Protein AF-A0A1R3VBZ4-F1 (afdb_monomer_lite)

Radius of gyration: 17.55 Å; chains: 1; bounding box: 41×23×42 Å

Foldseek 3Di:
DPPDDDDDPVLCVLPVPDDDDDDDDDCVPPPVPCPDVVVVVVQVVCVVVVHDPCVVVVVVSVQSSCVSVVDDDDDDDDD

Sequence (79 aa):
MLDFPLIDEEIAEIAPDFRAISIVVDAQDSARGVMARDVLGEACDFVRAGGPAWGEAHLANWAEAYVRFGAKPRARRRH

Secondary structure (DSSP, 8-state):
---PPPPPTHHHHH-TT----------TT-------HHHHHHHHHHHHTT--TTHHHHHHHHHHHHHHTTPPPPP----

Structure (mmCIF, N/CA/C/O backbone):
data_AF-A0A1R3VBZ4-F1
#
_entry.id   AF-A0A1R3VBZ4-F1
#
loop_
_atom_site.group_PDB
_atom_site.id
_atom_site.type_symbol
_atom_site.label_atom_id
_atom_site.label_alt_id
_atom_site.label_comp_id
_atom_site.label_asym_id
_atom_site.label_entity_id
_atom_site.label_seq_id
_atom_site.pdbx_PDB_ins_code
_atom_site.Cartn_x
_atom_site.Cartn_y
_atom_site.Cartn_z
_atom_site.occupancy
_atom_site.B_iso_or_equiv
_atom_site.auth_seq_id
_atom_site.auth_comp_id
_atom_site.auth_asym_id
_atom_site.auth_atom_id
_atom_site.pdbx_PDB_model_num
ATOM 1 N N . MET A 1 1 ? 26.708 8.683 9.815 1.00 49.59 1 MET A N 1
ATOM 2 C CA . MET A 1 1 ? 25.895 8.115 10.906 1.00 49.59 1 MET A CA 1
ATOM 3 C C . MET A 1 1 ? 24.536 7.853 10.290 1.00 49.59 1 MET A C 1
ATOM 5 O O . MET A 1 1 ? 23.944 8.802 9.802 1.00 49.59 1 MET A O 1
ATOM 9 N N . LEU A 1 2 ? 24.148 6.589 10.107 1.00 54.47 2 LEU A N 1
ATOM 10 C CA . LEU A 1 2 ? 22.826 6.268 9.569 1.00 54.47 2 LEU A CA 1
ATOM 11 C C . LEU A 1 2 ? 21.850 6.386 10.737 1.00 54.47 2 LEU A C 1
ATOM 13 O O . LEU A 1 2 ? 21.857 5.529 11.618 1.00 54.47 2 LEU A O 1
ATOM 17 N N . ASP A 1 3 ? 21.088 7.476 10.772 1.00 71.56 3 ASP A N 1
ATOM 18 C CA . ASP A 1 3 ? 19.966 7.616 11.693 1.00 71.56 3 ASP A CA 1
ATOM 19 C C . ASP A 1 3 ? 18.927 6.571 11.285 1.00 71.56 3 ASP A C 1
ATOM 21 O O . ASP A 1 3 ? 18.255 6.693 10.258 1.00 71.56 3 ASP A O 1
ATOM 25 N N . PHE A 1 4 ? 18.860 5.475 12.039 1.00 64.56 4 PHE A N 1
ATOM 26 C CA . PHE A 1 4 ? 17.806 4.496 11.838 1.00 64.56 4 PHE A CA 1
ATOM 27 C C . PHE A 1 4 ? 16.478 5.133 12.251 1.00 64.56 4 PHE A C 1
ATOM 29 O O . PHE A 1 4 ? 16.407 5.748 13.318 1.00 64.56 4 PHE A O 1
ATOM 36 N N . PRO A 1 5 ? 15.424 5.000 11.433 1.00 71.44 5 PRO A N 1
ATOM 37 C CA . PRO A 1 5 ? 14.116 5.510 11.800 1.00 71.44 5 PRO A CA 1
ATOM 38 C C . PRO A 1 5 ? 13.636 4.773 13.051 1.00 71.44 5 PRO A C 1
ATOM 40 O O . PRO A 1 5 ? 13.456 3.555 13.031 1.00 71.44 5 PRO A O 1
ATOM 43 N N . LEU A 1 6 ? 13.455 5.518 14.140 1.00 75.56 6 LEU A N 1
ATOM 44 C CA . LEU A 1 6 ? 12.820 5.021 15.352 1.00 75.56 6 LEU A CA 1
ATOM 45 C C . LEU A 1 6 ? 11.307 5.165 15.183 1.00 75.56 6 LEU A C 1
ATOM 47 O O . LEU A 1 6 ? 10.814 6.252 14.884 1.00 75.56 6 LEU A O 1
ATOM 51 N N . ILE A 1 7 ? 10.585 4.063 15.350 1.00 76.00 7 ILE A N 1
ATOM 52 C CA . ILE A 1 7 ? 9.123 4.056 15.384 1.00 76.00 7 ILE A CA 1
ATOM 53 C C . ILE A 1 7 ? 8.724 4.068 16.854 1.00 76.00 7 ILE A C 1
ATOM 55 O O . ILE A 1 7 ? 9.238 3.260 17.626 1.00 76.00 7 ILE A O 1
ATOM 59 N N . ASP A 1 8 ? 7.847 4.996 17.226 1.00 81.88 8 ASP A N 1
ATOM 60 C CA . ASP A 1 8 ? 7.318 5.082 18.586 1.00 81.88 8 ASP A CA 1
ATOM 61 C C . ASP A 1 8 ? 6.515 3.814 18.934 1.00 81.88 8 ASP A C 1
ATOM 63 O O . ASP A 1 8 ? 5.783 3.291 18.092 1.00 81.88 8 ASP A O 1
ATOM 67 N N . GLU A 1 9 ? 6.654 3.308 20.159 1.00 80.69 9 GLU A N 1
ATOM 68 C CA . GLU A 1 9 ? 5.971 2.093 20.617 1.00 80.69 9 GLU A CA 1
ATOM 69 C C . GLU A 1 9 ? 4.444 2.267 20.623 1.00 80.69 9 GLU A C 1
ATOM 71 O O . GLU A 1 9 ? 3.720 1.317 20.322 1.00 80.69 9 GLU A O 1
ATOM 76 N N . GLU A 1 10 ? 3.943 3.494 20.819 1.00 81.88 10 GLU A N 1
ATOM 77 C CA . GLU A 1 10 ? 2.507 3.805 20.739 1.00 81.88 10 GLU A CA 1
ATOM 78 C C . GLU A 1 10 ? 1.903 3.487 19.356 1.00 81.88 10 GLU A C 1
ATOM 80 O O . GLU A 1 10 ? 0.703 3.237 19.229 1.00 81.88 10 GLU A O 1
ATOM 85 N N . ILE A 1 11 ? 2.723 3.429 18.299 1.00 78.12 11 ILE A N 1
ATOM 86 C CA . ILE A 1 11 ? 2.281 3.052 16.949 1.00 78.12 11 ILE A CA 1
ATOM 87 C C . ILE A 1 11 ? 1.816 1.589 16.899 1.00 78.12 11 ILE A C 1
ATOM 89 O O . ILE A 1 11 ? 0.895 1.271 16.139 1.00 78.12 11 ILE A O 1
ATOM 93 N N . ALA A 1 12 ? 2.405 0.706 17.715 1.00 79.44 12 ALA A N 1
ATOM 94 C CA . ALA A 1 12 ? 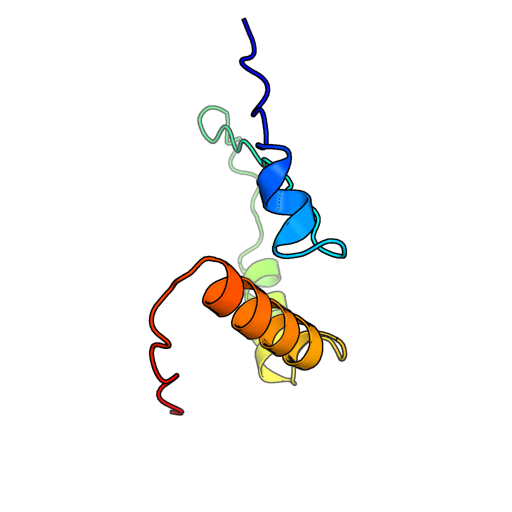2.014 -0.701 17.781 1.00 79.44 12 ALA A CA 1
ATOM 95 C C . ALA A 1 12 ? 0.597 -0.878 18.355 1.00 79.44 12 ALA A C 1
ATOM 97 O O . ALA A 1 12 ? -0.136 -1.758 17.907 1.00 79.44 12 ALA A O 1
ATOM 98 N N . GLU A 1 13 ? 0.179 -0.001 19.272 1.00 82.38 13 GLU A N 1
ATOM 99 C CA . GLU A 1 13 ? -1.172 -0.008 19.852 1.00 82.38 13 GLU A CA 1
ATOM 100 C C . GLU A 1 13 ? -2.239 0.438 18.839 1.00 82.38 13 GLU A C 1
ATOM 102 O O . GLU A 1 13 ? -3.372 -0.045 18.841 1.00 82.38 13 GLU A O 1
ATOM 107 N N . ILE A 1 14 ? -1.881 1.337 17.919 1.00 79.81 14 ILE A N 1
ATOM 108 C CA . ILE A 1 14 ? -2.801 1.854 16.897 1.00 79.81 14 ILE A CA 1
ATOM 109 C C . ILE A 1 14 ? -3.084 0.786 15.824 1.00 79.81 14 ILE A C 1
ATOM 111 O O . ILE A 1 14 ? -4.230 0.616 15.378 1.00 79.81 14 ILE A O 1
ATOM 115 N N . ALA A 1 15 ? -2.054 0.058 15.383 1.00 79.44 15 ALA A N 1
ATOM 116 C CA . ALA A 1 15 ? -2.177 -0.956 14.338 1.00 79.44 15 ALA A CA 1
ATOM 117 C C . ALA A 1 15 ? -1.154 -2.102 14.523 1.00 79.44 15 ALA A C 1
ATOM 119 O O . ALA A 1 15 ? -0.115 -2.102 13.859 1.00 79.44 15 ALA A O 1
ATOM 120 N N . PRO A 1 16 ? -1.453 -3.110 15.367 1.00 76.50 16 PRO A N 1
ATOM 121 C CA . PRO A 1 16 ? -0.490 -4.150 15.756 1.00 76.50 16 PRO A CA 1
ATOM 122 C C . PRO A 1 16 ? -0.063 -5.073 14.606 1.00 76.50 16 PRO A C 1
ATOM 124 O O . PRO A 1 16 ? 1.056 -5.582 14.595 1.00 76.50 16 PRO A O 1
ATOM 127 N N . ASP A 1 17 ? -0.923 -5.258 13.602 1.00 79.81 17 ASP A N 1
ATOM 128 C CA . ASP A 1 17 ? -0.612 -6.062 12.412 1.00 79.81 17 ASP A CA 1
ATOM 129 C C . ASP A 1 17 ? 0.175 -5.281 11.344 1.00 79.81 17 ASP A C 1
ATOM 131 O O . ASP A 1 17 ? 0.537 -5.827 10.295 1.00 79.81 17 ASP A O 1
ATOM 135 N N . PHE A 1 18 ? 0.431 -3.990 11.573 1.00 73.94 18 PHE A N 1
ATOM 136 C CA . PHE A 1 18 ? 1.069 -3.120 10.596 1.00 73.94 18 PHE A CA 1
ATOM 137 C C . PHE A 1 18 ? 2.589 -3.109 10.765 1.00 73.94 18 PHE A C 1
ATOM 139 O O . PHE A 1 18 ? 3.123 -3.071 11.869 1.00 73.94 18 PHE A O 1
ATOM 146 N N . ARG A 1 19 ? 3.312 -3.122 9.642 1.00 74.81 19 ARG A N 1
ATOM 147 C CA . ARG A 1 19 ? 4.778 -3.052 9.626 1.00 74.81 19 ARG A CA 1
ATOM 148 C C . ARG A 1 19 ? 5.211 -1.810 8.873 1.00 74.81 19 ARG A C 1
ATOM 150 O O . ARG A 1 19 ? 4.855 -1.638 7.710 1.00 74.81 19 ARG A O 1
ATOM 157 N N . ALA A 1 20 ? 5.998 -0.963 9.523 1.00 73.81 20 ALA A N 1
ATOM 158 C CA . ALA A 1 20 ? 6.636 0.163 8.859 1.00 73.81 20 ALA A CA 1
ATOM 159 C C . ALA A 1 20 ? 7.972 -0.276 8.244 1.00 73.81 20 ALA A C 1
ATOM 161 O O . ALA A 1 20 ? 8.766 -0.983 8.863 1.00 73.81 20 ALA A O 1
ATOM 162 N N . ILE A 1 21 ? 8.199 0.141 7.000 1.00 78.38 21 ILE A N 1
ATOM 163 C CA . ILE A 1 21 ? 9.426 -0.110 6.244 1.00 78.38 21 ILE A CA 1
ATOM 164 C C . ILE A 1 21 ? 9.918 1.249 5.754 1.00 78.38 21 ILE A C 1
ATOM 166 O O . ILE A 1 21 ? 9.172 1.973 5.097 1.00 78.38 21 ILE A O 1
ATOM 170 N N . SER A 1 22 ? 11.165 1.598 6.069 1.00 74.88 22 SER A N 1
ATOM 171 C CA . SER A 1 22 ? 11.820 2.776 5.500 1.00 74.88 22 SER A CA 1
ATOM 172 C C . SER A 1 22 ? 12.591 2.370 4.252 1.00 74.88 22 SER A C 1
ATOM 174 O O . SER A 1 22 ? 13.445 1.485 4.307 1.00 74.88 22 SER A O 1
ATOM 176 N N . ILE A 1 23 ? 12.265 2.997 3.123 1.00 79.69 23 ILE A N 1
ATOM 177 C CA . ILE A 1 23 ? 12.919 2.760 1.837 1.00 79.69 23 ILE A CA 1
ATOM 178 C C . ILE A 1 23 ? 13.636 4.052 1.454 1.00 79.69 23 ILE A C 1
ATOM 180 O O . ILE A 1 23 ? 12.993 5.056 1.153 1.00 79.69 23 ILE A O 1
ATOM 184 N N . VAL A 1 24 ? 14.969 4.026 1.466 1.00 77.50 24 VAL A N 1
ATOM 185 C CA . VAL A 1 24 ? 15.798 5.129 0.969 1.00 77.50 24 VAL A CA 1
ATOM 186 C C . VAL A 1 24 ? 16.193 4.806 -0.463 1.00 77.50 24 VAL A C 1
ATOM 188 O O . VAL A 1 24 ? 16.831 3.787 -0.720 1.00 77.50 24 VAL A O 1
ATOM 191 N N . VAL A 1 25 ? 15.797 5.670 -1.394 1.00 76.81 25 VAL A N 1
ATOM 192 C CA . VAL A 1 25 ? 16.196 5.569 -2.799 1.00 76.81 25 VAL A CA 1
ATOM 193 C C . VAL A 1 25 ? 17.205 6.672 -3.074 1.00 76.81 25 VAL A C 1
ATOM 195 O O . VAL A 1 25 ? 16.846 7.848 -3.102 1.00 76.81 25 VAL A O 1
ATOM 198 N N . ASP A 1 26 ? 18.463 6.290 -3.274 1.00 74.19 26 ASP A N 1
ATOM 199 C CA . ASP A 1 26 ? 19.481 7.196 -3.795 1.00 74.19 26 ASP A CA 1
ATOM 200 C C . ASP A 1 26 ? 19.441 7.163 -5.328 1.00 74.19 26 ASP A C 1
ATOM 202 O O . ASP A 1 26 ? 19.774 6.161 -5.958 1.00 74.19 26 ASP A O 1
ATOM 206 N N . ALA A 1 27 ? 18.972 8.256 -5.929 1.00 71.50 27 ALA A N 1
ATOM 207 C CA . ALA A 1 27 ? 18.876 8.402 -7.380 1.00 71.50 27 ALA A CA 1
ATOM 208 C C . ALA A 1 27 ? 20.108 9.090 -8.005 1.00 71.50 27 ALA A C 1
ATOM 210 O O . ALA A 1 27 ? 20.116 9.323 -9.218 1.00 71.50 27 ALA A O 1
ATOM 211 N N . GLN A 1 28 ? 21.124 9.445 -7.205 1.00 67.75 28 GLN A N 1
ATOM 212 C CA . GLN A 1 28 ? 22.321 10.161 -7.665 1.00 67.75 28 GLN A CA 1
ATOM 213 C C . GLN A 1 28 ? 23.203 9.286 -8.566 1.00 67.75 28 GLN A C 1
ATOM 215 O O . GLN A 1 28 ? 23.729 9.786 -9.556 1.00 67.75 28 GLN A O 1
ATOM 220 N N . ASP A 1 29 ? 23.288 7.984 -8.280 1.00 57.91 29 ASP A N 1
ATOM 221 C CA . ASP A 1 29 ? 23.937 6.982 -9.133 1.00 57.91 29 ASP A CA 1
ATOM 222 C C . ASP A 1 29 ? 22.886 6.146 -9.871 1.00 57.91 29 ASP A C 1
ATOM 224 O O . ASP A 1 29 ? 22.927 4.916 -9.950 1.00 57.91 29 ASP A O 1
ATOM 228 N N . SER A 1 30 ? 21.883 6.836 -10.421 1.00 58.84 30 SER A N 1
ATOM 229 C CA . SER A 1 30 ? 21.099 6.251 -11.493 1.00 58.84 30 SER A CA 1
ATOM 230 C C . SER A 1 30 ? 22.011 6.144 -12.714 1.00 58.84 30 SER A C 1
ATOM 232 O O . SER A 1 30 ? 21.934 6.928 -13.664 1.00 58.84 30 SER A O 1
ATOM 234 N N . ALA A 1 31 ? 22.836 5.088 -12.756 1.00 57.59 31 ALA A N 1
ATOM 235 C CA . ALA A 1 31 ? 23.027 4.404 -14.022 1.00 57.59 31 ALA A CA 1
ATOM 236 C C . ALA A 1 31 ? 21.627 4.362 -14.634 1.00 57.59 31 ALA A C 1
ATOM 238 O O . ALA A 1 31 ? 20.691 3.905 -13.971 1.00 57.59 31 ALA A O 1
ATOM 239 N N . ARG A 1 32 ? 21.443 4.961 -15.818 1.00 56.62 32 ARG A N 1
ATOM 240 C CA . ARG A 1 32 ? 20.196 4.853 -16.577 1.00 56.62 32 ARG A CA 1
ATOM 241 C C . ARG A 1 32 ? 20.029 3.379 -16.931 1.00 56.62 32 ARG A C 1
ATOM 243 O O . ARG A 1 32 ? 20.229 2.978 -18.072 1.00 56.62 32 ARG A O 1
ATOM 250 N N . GLY A 1 33 ? 19.709 2.559 -15.936 1.00 59.72 33 GLY A N 1
ATOM 251 C CA . GLY A 1 33 ? 19.087 1.281 -16.104 1.00 59.72 33 GLY A CA 1
ATOM 252 C C . GLY A 1 33 ? 17.850 1.637 -16.877 1.00 59.72 33 GLY A C 1
ATOM 253 O O . GLY A 1 33 ? 17.009 2.411 -16.414 1.00 59.72 33 GLY A O 1
ATOM 254 N N . VAL A 1 34 ? 17.835 1.190 -18.123 1.00 59.41 34 VAL A N 1
ATOM 255 C CA . VAL A 1 34 ? 16.655 1.200 -18.955 1.00 59.41 34 VAL A CA 1
ATOM 256 C C . VAL A 1 34 ? 15.654 0.345 -18.190 1.00 59.41 34 VAL A C 1
ATOM 258 O O . VAL A 1 34 ? 15.559 -0.856 -18.406 1.00 59.41 34 VAL A O 1
ATOM 261 N N . MET A 1 35 ? 14.948 0.945 -17.230 1.00 60.84 35 MET A N 1
ATOM 262 C CA . MET A 1 35 ? 13.652 0.448 -16.827 1.00 60.84 35 MET A CA 1
ATOM 263 C C . MET A 1 35 ? 12.874 0.562 -18.123 1.00 60.84 35 MET A C 1
ATOM 265 O O . MET A 1 35 ? 12.540 1.670 -18.559 1.00 60.84 35 MET A O 1
ATOM 269 N N . ALA A 1 36 ? 12.790 -0.557 -18.843 1.00 63.72 36 ALA A N 1
ATOM 270 C CA . ALA A 1 36 ? 12.201 -0.561 -20.162 1.00 63.72 36 ALA A CA 1
ATOM 271 C C . ALA A 1 36 ? 10.808 0.039 -20.001 1.00 63.72 36 ALA A C 1
ATOM 273 O O . ALA A 1 36 ? 10.097 -0.286 -19.047 1.00 63.72 36 ALA A O 1
ATOM 274 N N . ARG A 1 37 ? 10.432 0.960 -20.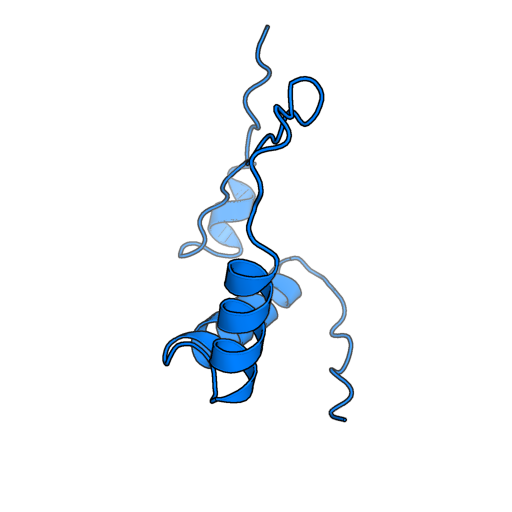893 1.00 66.00 37 ARG A N 1
ATOM 275 C CA . ARG A 1 37 ? 9.064 1.504 -20.931 1.00 66.00 37 ARG A CA 1
ATOM 276 C C . ARG A 1 37 ? 8.025 0.379 -20.867 1.00 66.00 37 ARG A C 1
ATOM 278 O O . ARG A 1 37 ? 6.956 0.570 -20.299 1.00 66.00 37 ARG A O 1
ATOM 285 N N . ASP A 1 38 ? 8.414 -0.785 -21.369 1.00 76.62 38 ASP A N 1
ATOM 286 C CA . ASP A 1 38 ? 7.707 -2.055 -21.331 1.00 76.62 38 ASP A CA 1
ATOM 287 C C . ASP A 1 38 ? 7.363 -2.509 -19.902 1.00 76.62 38 ASP A C 1
ATOM 289 O O . ASP A 1 38 ? 6.215 -2.843 -19.654 1.00 76.62 38 ASP A O 1
ATOM 293 N N . VAL A 1 39 ? 8.269 -2.399 -18.921 1.00 83.31 39 VAL A N 1
ATOM 294 C CA . VAL A 1 39 ? 7.997 -2.785 -17.517 1.00 83.31 39 VAL A CA 1
ATOM 295 C C . VAL A 1 39 ? 6.918 -1.898 -16.893 1.00 83.31 39 VAL A C 1
ATOM 297 O O . VAL A 1 39 ? 6.037 -2.377 -16.180 1.00 83.31 39 VAL A O 1
ATOM 300 N N . LEU A 1 40 ? 6.959 -0.590 -17.166 1.00 83.69 40 LEU A N 1
ATOM 301 C CA . LEU A 1 40 ? 5.906 0.317 -16.706 1.00 83.69 40 LEU A CA 1
ATOM 302 C C . LEU A 1 40 ? 4.578 0.024 -17.420 1.00 83.69 40 LEU A C 1
ATOM 304 O O . LEU A 1 40 ? 3.528 0.053 -16.782 1.00 83.69 40 LEU A O 1
ATOM 308 N N . GLY A 1 41 ? 4.628 -0.272 -18.722 1.00 89.56 41 GLY A N 1
ATOM 309 C CA . GLY A 1 41 ? 3.468 -0.676 -19.515 1.00 89.56 41 GLY A CA 1
ATOM 310 C C . GLY A 1 41 ? 2.798 -1.932 -18.959 1.00 89.56 41 GLY A C 1
ATOM 311 O O . GLY A 1 41 ? 1.607 -1.902 -18.660 1.00 89.56 41 GLY A O 1
ATOM 312 N N . GLU A 1 42 ? 3.575 -2.987 -18.719 1.00 90.56 42 GLU A N 1
ATOM 313 C CA . GLU A 1 42 ? 3.116 -4.248 -18.129 1.00 90.56 42 GLU A CA 1
ATOM 314 C C . GLU A 1 42 ? 2.496 -4.036 -16.745 1.00 90.56 42 GLU A C 1
ATOM 316 O O . GLU A 1 42 ? 1.419 -4.560 -16.460 1.00 90.56 42 GLU A O 1
ATOM 321 N N . ALA A 1 43 ? 3.124 -3.218 -15.894 1.00 89.00 43 ALA A N 1
ATOM 322 C CA . ALA A 1 43 ? 2.568 -2.883 -14.587 1.00 89.00 43 ALA A CA 1
ATOM 323 C C . ALA A 1 43 ? 1.221 -2.148 -14.710 1.00 89.00 43 ALA A C 1
ATOM 325 O O . ALA A 1 43 ? 0.274 -2.455 -13.982 1.00 89.00 43 ALA A O 1
ATOM 326 N N . CYS A 1 44 ? 1.106 -1.197 -15.643 1.00 90.69 44 CYS A N 1
ATOM 327 C CA . CYS A 1 44 ? -0.152 -0.505 -15.909 1.00 90.69 44 CYS A CA 1
ATOM 328 C C . CYS A 1 44 ? -1.239 -1.461 -16.414 1.00 90.69 44 CYS A C 1
ATOM 330 O O . CYS A 1 44 ? -2.379 -1.376 -15.955 1.00 90.69 44 CYS A O 1
ATOM 332 N N . ASP A 1 45 ? -0.906 -2.364 -17.333 1.00 95.06 45 ASP A N 1
ATOM 333 C CA . ASP A 1 45 ? -1.861 -3.318 -17.894 1.00 95.06 45 ASP A CA 1
ATOM 334 C C . ASP A 1 45 ? -2.306 -4.349 -16.855 1.00 95.06 45 ASP A C 1
ATOM 336 O O . ASP A 1 45 ? -3.498 -4.635 -16.751 1.00 95.06 45 ASP A O 1
ATOM 340 N N . PHE A 1 46 ? -1.394 -4.812 -15.997 1.00 93.75 46 PHE A N 1
ATOM 341 C CA . PHE A 1 46 ? -1.721 -5.671 -14.861 1.00 93.75 46 PHE A CA 1
ATOM 342 C C . PHE A 1 46 ? -2.722 -5.006 -13.908 1.00 93.75 46 PHE A C 1
ATOM 344 O O . PHE A 1 46 ? -3.725 -5.616 -13.537 1.00 93.75 46 PHE A O 1
ATOM 351 N N . VAL A 1 47 ? -2.505 -3.735 -13.552 1.00 90.56 47 VAL A N 1
ATOM 352 C CA . VAL A 1 47 ? -3.439 -2.977 -12.702 1.00 90.56 47 VAL A CA 1
ATOM 353 C C . VAL A 1 47 ? -4.793 -2.787 -13.393 1.00 90.56 47 VAL A C 1
ATOM 355 O O . VAL A 1 47 ? -5.831 -2.961 -12.755 1.00 90.56 47 VAL A O 1
ATOM 358 N N . ARG A 1 48 ? -4.814 -2.481 -14.698 1.00 92.00 48 ARG A N 1
ATOM 359 C CA . ARG A 1 48 ? -6.061 -2.356 -15.480 1.00 92.00 48 ARG A CA 1
ATOM 360 C C . ARG A 1 48 ? -6.837 -3.666 -15.566 1.00 92.00 48 ARG A C 1
ATOM 362 O O . ARG A 1 48 ? -8.063 -3.634 -15.574 1.00 92.00 48 ARG A O 1
ATOM 369 N N . ALA A 1 49 ? -6.143 -4.800 -15.596 1.00 94.56 49 ALA A N 1
ATOM 370 C CA . ALA A 1 49 ? -6.744 -6.130 -15.599 1.00 94.56 49 ALA A CA 1
ATOM 371 C C . ALA A 1 49 ? -7.322 -6.553 -14.230 1.00 94.56 49 ALA A C 1
ATOM 373 O O . ALA A 1 49 ? -7.780 -7.684 -14.086 1.00 94.56 49 ALA A O 1
ATOM 374 N N . GLY A 1 50 ? -7.321 -5.663 -13.232 1.00 90.25 50 GLY A N 1
ATOM 375 C CA . GLY A 1 50 ? -7.822 -5.925 -11.879 1.00 90.25 50 GLY A CA 1
ATOM 376 C C . GLY A 1 50 ? -6.719 -6.018 -10.827 1.00 90.25 50 GLY A C 1
ATOM 377 O O . GLY A 1 50 ? -7.018 -6.063 -9.636 1.00 90.25 50 GLY A O 1
ATOM 378 N N . GLY A 1 51 ? -5.453 -5.985 -11.247 1.00 91.19 51 GLY A N 1
ATOM 379 C CA . GLY A 1 51 ? -4.308 -6.013 -10.354 1.00 91.19 51 GLY A CA 1
ATOM 380 C C . GLY A 1 51 ? -4.191 -7.324 -9.573 1.00 91.19 51 GLY A C 1
ATOM 381 O O . GLY A 1 51 ? -4.732 -8.362 -9.964 1.00 91.19 51 GLY A O 1
ATOM 382 N N . PRO A 1 52 ? -3.448 -7.312 -8.459 1.00 92.12 52 PRO A N 1
ATOM 383 C CA . PRO A 1 52 ? -3.301 -8.498 -7.639 1.00 92.12 52 PRO A CA 1
ATOM 384 C C . PRO A 1 52 ? -4.584 -8.771 -6.849 1.00 92.12 52 PRO A C 1
ATOM 386 O O . PRO A 1 52 ? -5.215 -7.848 -6.340 1.00 92.12 52 PRO A O 1
ATOM 389 N N . ALA A 1 53 ? -4.911 -10.049 -6.635 1.00 92.00 53 ALA A N 1
ATOM 390 C CA . ALA A 1 53 ? -6.093 -10.457 -5.865 1.00 92.00 53 ALA A CA 1
ATOM 391 C C . ALA A 1 53 ? -6.135 -9.877 -4.434 1.00 92.00 53 ALA A C 1
ATOM 393 O O . ALA A 1 53 ? -7.207 -9.696 -3.863 1.00 92.00 53 ALA A O 1
ATOM 394 N N . TRP A 1 54 ? -4.974 -9.556 -3.857 1.00 89.69 54 TRP A N 1
ATOM 395 C CA . TRP A 1 54 ? -4.860 -8.935 -2.536 1.00 89.69 54 TRP A CA 1
ATOM 396 C C . TRP A 1 54 ? -5.065 -7.409 -2.540 1.00 89.69 54 TRP A C 1
ATOM 398 O O . TRP A 1 54 ? -5.156 -6.820 -1.466 1.00 89.69 54 TRP A O 1
ATOM 408 N N . GLY A 1 55 ? -5.130 -6.756 -3.705 1.00 91.19 55 GLY A N 1
ATOM 409 C CA . GLY A 1 55 ? -5.069 -5.297 -3.845 1.00 91.19 55 GLY A CA 1
ATOM 410 C C . GLY A 1 55 ? -6.161 -4.550 -3.079 1.00 91.19 55 GLY A C 1
ATOM 411 O O . GLY A 1 55 ? -5.858 -3.688 -2.258 1.00 91.19 55 GLY A O 1
ATOM 412 N N . GLU A 1 56 ? -7.428 -4.908 -3.293 1.00 89.50 56 GLU A N 1
ATOM 413 C CA . GLU A 1 56 ? -8.557 -4.252 -2.614 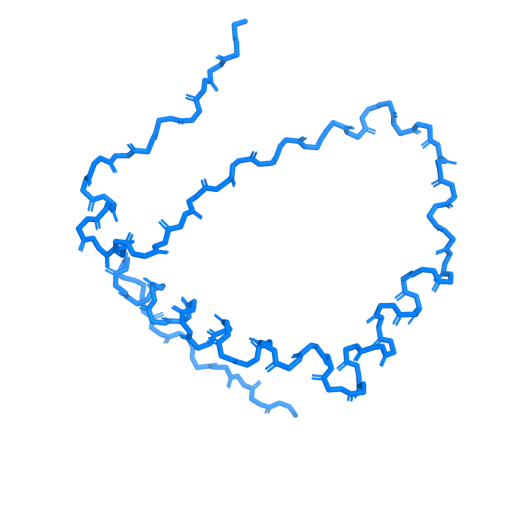1.00 89.50 56 GLU A CA 1
ATOM 414 C C . GLU A 1 56 ? -8.557 -4.511 -1.102 1.00 89.50 56 GLU A C 1
ATOM 416 O O . GLU A 1 56 ? -8.756 -3.583 -0.319 1.00 89.50 56 GLU A O 1
ATOM 421 N N . ALA A 1 57 ? -8.260 -5.744 -0.674 1.00 88.50 57 ALA A N 1
ATOM 422 C CA . ALA A 1 57 ? -8.148 -6.079 0.746 1.00 88.50 57 ALA A CA 1
ATOM 423 C C . ALA A 1 57 ? -7.024 -5.277 1.425 1.00 88.50 57 ALA A C 1
ATOM 425 O O . ALA A 1 57 ? -7.202 -4.742 2.517 1.00 88.50 57 ALA A O 1
ATOM 426 N N . HIS A 1 58 ? -5.883 -5.128 0.749 1.00 86.75 58 HIS A N 1
ATOM 427 C CA . HIS A 1 58 ? -4.770 -4.324 1.238 1.00 86.75 58 HIS A CA 1
ATOM 428 C C . HIS A 1 58 ? -5.134 -2.835 1.346 1.00 86.75 58 HIS A C 1
ATOM 430 O O . HIS A 1 58 ? -4.864 -2.217 2.375 1.00 86.75 58 HIS A O 1
ATOM 436 N N . LEU A 1 59 ? -5.789 -2.258 0.331 1.00 88.00 59 LEU A N 1
ATOM 437 C CA . LEU A 1 59 ? -6.239 -0.861 0.361 1.00 88.00 59 LEU A CA 1
ATOM 438 C C . LEU A 1 59 ? -7.285 -0.603 1.454 1.00 88.00 59 LEU A C 1
ATOM 440 O O . LEU A 1 59 ? -7.261 0.460 2.075 1.00 88.00 59 LEU A O 1
ATOM 444 N N . ALA A 1 60 ? -8.183 -1.558 1.707 1.00 88.44 60 ALA A N 1
ATOM 445 C CA . ALA A 1 60 ? -9.164 -1.470 2.784 1.00 88.44 60 ALA A CA 1
ATOM 446 C C . ALA A 1 60 ? -8.489 -1.466 4.166 1.00 88.44 60 ALA A C 1
ATOM 448 O O . ALA A 1 60 ? -8.738 -0.557 4.959 1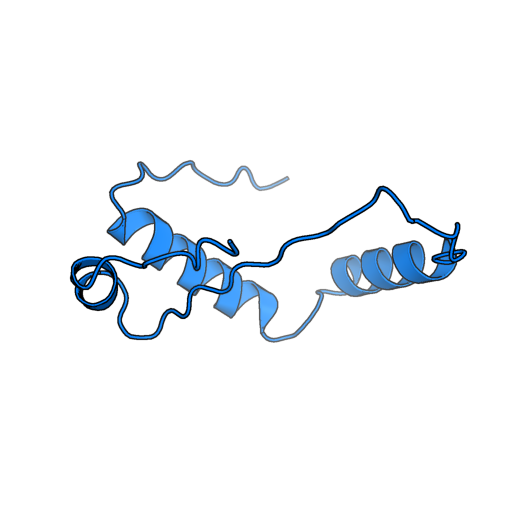.00 88.44 60 ALA A O 1
ATOM 449 N N . ASN A 1 61 ? -7.568 -2.406 4.411 1.00 86.12 61 ASN A N 1
ATOM 450 C CA . ASN A 1 61 ? -6.783 -2.456 5.649 1.00 86.12 61 ASN A CA 1
ATOM 451 C C . ASN A 1 61 ? -5.964 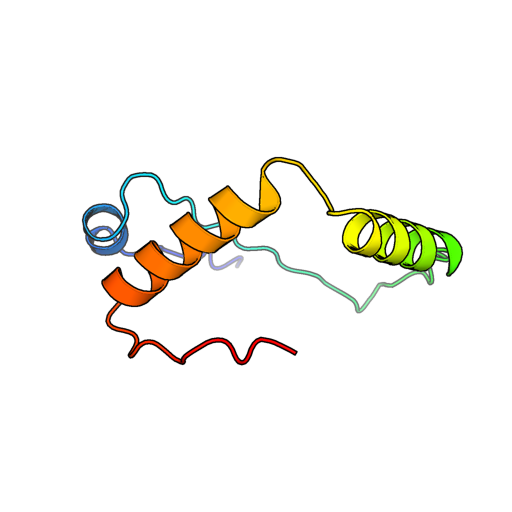-1.170 5.846 1.00 86.12 61 ASN A C 1
ATOM 453 O O . ASN A 1 61 ? -5.846 -0.658 6.959 1.00 86.12 61 ASN A O 1
ATOM 457 N N . TRP A 1 62 ? -5.427 -0.611 4.756 1.00 83.75 62 TRP A N 1
ATOM 458 C CA . TRP A 1 62 ? -4.693 0.650 4.801 1.00 83.75 62 TRP A CA 1
ATOM 459 C C . TRP A 1 62 ? -5.590 1.840 5.156 1.00 83.75 62 TRP A C 1
ATOM 461 O O . TRP A 1 62 ? -5.206 2.673 5.975 1.00 83.75 62 TRP A O 1
ATOM 471 N N . ALA A 1 63 ? -6.796 1.918 4.585 1.00 85.62 63 ALA A N 1
ATOM 472 C CA . ALA A 1 63 ? -7.759 2.966 4.911 1.00 85.62 63 ALA A CA 1
ATOM 473 C C . ALA A 1 63 ? -8.188 2.915 6.387 1.00 85.62 63 ALA A C 1
ATOM 475 O O . ALA A 1 63 ? -8.324 3.961 7.020 1.00 85.62 63 ALA A O 1
ATOM 476 N N . GLU A 1 64 ? -8.359 1.714 6.942 1.00 85.19 64 GLU A N 1
ATOM 477 C CA . GLU A 1 64 ? -8.655 1.528 8.361 1.00 85.19 64 GLU A CA 1
ATOM 478 C C . GLU A 1 64 ? -7.501 2.019 9.243 1.00 85.19 64 GLU A C 1
ATOM 480 O O . GLU A 1 64 ? -7.719 2.856 10.120 1.00 85.19 64 GLU A O 1
ATOM 485 N N . ALA A 1 65 ? -6.268 1.576 8.971 1.00 83.00 65 ALA A N 1
ATOM 486 C CA . ALA A 1 65 ? -5.088 2.033 9.701 1.00 83.00 65 ALA A CA 1
ATOM 487 C C . ALA A 1 65 ? -4.940 3.563 9.631 1.00 83.00 65 ALA A C 1
ATOM 489 O O . ALA A 1 65 ? -4.734 4.215 10.652 1.00 83.00 65 ALA A O 1
ATOM 490 N N . TYR A 1 66 ? -5.136 4.157 8.449 1.00 82.25 66 TYR A N 1
ATOM 491 C CA . TYR A 1 66 ? -5.064 5.605 8.238 1.00 82.25 66 TYR A CA 1
ATOM 492 C C . TYR A 1 66 ? -6.045 6.387 9.128 1.00 82.25 66 TYR A C 1
ATOM 494 O O . TYR A 1 66 ? -5.685 7.426 9.681 1.00 82.25 66 TYR A O 1
ATOM 502 N N . VAL A 1 67 ? -7.267 5.878 9.316 1.00 83.44 67 VAL A N 1
ATOM 503 C CA . VAL A 1 67 ? -8.248 6.474 10.239 1.00 83.44 67 VAL A CA 1
ATOM 504 C C . VAL A 1 67 ? -7.813 6.321 11.697 1.00 83.44 67 VAL A C 1
ATOM 506 O O . VAL A 1 67 ? -7.952 7.273 12.465 1.00 83.44 67 VAL A O 1
ATOM 509 N N . ARG A 1 68 ? -7.255 5.167 12.087 1.00 83.25 68 ARG A N 1
ATOM 510 C CA . ARG A 1 68 ? -6.763 4.935 13.458 1.00 83.25 68 ARG A CA 1
ATOM 511 C C . ARG A 1 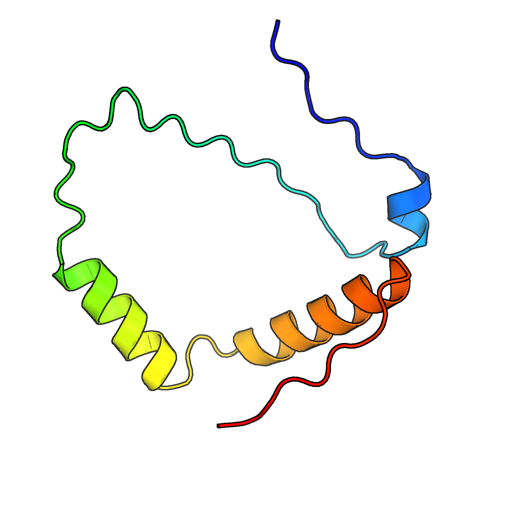68 ? -5.616 5.878 13.838 1.00 83.25 68 ARG A C 1
ATOM 513 O O . ARG A 1 68 ? -5.554 6.313 14.981 1.00 83.25 68 ARG A O 1
ATOM 520 N N . PHE A 1 69 ? -4.798 6.298 12.871 1.00 80.69 69 PHE A N 1
ATOM 521 C CA . PHE A 1 69 ? -3.799 7.363 13.045 1.00 80.69 69 PHE A CA 1
ATOM 522 C C . PHE A 1 69 ? -4.396 8.786 13.171 1.00 80.69 69 PHE A C 1
ATOM 524 O O . PHE A 1 69 ? -3.660 9.770 13.165 1.00 80.69 69 PHE A O 1
ATOM 531 N N . GLY A 1 70 ? -5.723 8.933 13.276 1.00 78.12 70 GLY A N 1
ATOM 532 C CA . GLY A 1 70 ? -6.399 10.213 13.520 1.00 78.12 70 GLY A CA 1
ATOM 533 C C . GLY A 1 70 ? -6.679 11.041 12.263 1.00 78.12 70 GLY A C 1
ATOM 534 O O . GLY A 1 70 ? -7.108 12.196 12.360 1.00 78.12 70 GLY A O 1
ATOM 535 N N . ALA A 1 71 ? -6.460 10.487 11.068 1.00 74.38 71 ALA A N 1
ATOM 536 C CA . ALA A 1 71 ? -6.729 11.205 9.834 1.00 74.38 71 ALA A CA 1
ATOM 537 C C . ALA A 1 71 ? -8.236 11.286 9.540 1.00 74.38 71 ALA A C 1
ATOM 539 O O . ALA A 1 71 ? -8.976 10.304 9.629 1.00 74.38 71 ALA A O 1
ATOM 540 N N . LYS A 1 72 ? -8.710 12.467 9.120 1.00 64.44 72 LYS A N 1
ATOM 541 C CA . LYS A 1 72 ? -10.094 12.621 8.648 1.00 64.44 72 LYS A CA 1
ATOM 542 C C . LYS A 1 72 ? -10.278 11.837 7.340 1.00 64.44 72 LYS A C 1
ATOM 544 O O . LYS A 1 72 ? -9.498 12.065 6.408 1.00 64.44 72 LYS A O 1
ATOM 549 N N . PRO A 1 73 ? -11.318 10.992 7.207 1.00 58.56 73 PRO A N 1
ATOM 550 C CA . PRO A 1 73 ? -11.550 10.250 5.975 1.00 58.56 73 PRO A CA 1
ATOM 551 C C . PRO A 1 73 ? -11.758 11.220 4.807 1.00 58.56 73 PRO A C 1
ATOM 553 O O . PRO A 1 73 ? -12.698 12.016 4.806 1.00 58.56 73 PRO A O 1
ATOM 556 N N . ARG A 1 74 ? -10.895 11.166 3.787 1.00 58.03 74 ARG A N 1
ATOM 557 C CA . ARG A 1 74 ? -11.192 11.781 2.487 1.00 58.03 74 ARG A CA 1
ATOM 558 C C . ARG A 1 74 ? -11.930 10.745 1.650 1.00 58.03 74 ARG A C 1
ATOM 560 O O . ARG A 1 74 ? -11.384 9.687 1.358 1.00 58.03 74 ARG A O 1
ATOM 567 N N . ALA A 1 75 ? -13.170 11.041 1.268 1.00 55.62 75 ALA A N 1
ATOM 568 C CA . ALA A 1 75 ? -13.937 10.159 0.397 1.00 55.62 75 ALA A CA 1
ATOM 569 C C . ALA A 1 75 ? -13.202 9.981 -0.943 1.00 55.62 75 ALA A C 1
ATOM 571 O O . ALA A 1 75 ? -12.915 10.958 -1.641 1.00 55.62 75 ALA A O 1
ATOM 572 N N . ARG A 1 76 ? -12.894 8.731 -1.303 1.00 56.31 76 ARG A N 1
ATOM 573 C CA . ARG A 1 76 ? -12.335 8.378 -2.612 1.00 56.31 76 ARG A CA 1
ATOM 574 C C . ARG A 1 76 ? -13.402 8.698 -3.665 1.00 56.31 76 ARG A C 1
ATOM 576 O O . ARG A 1 76 ? -14.452 8.058 -3.677 1.00 56.31 76 ARG A O 1
ATOM 583 N N . ARG A 1 77 ? -13.177 9.695 -4.531 1.00 45.78 77 ARG A N 1
ATOM 584 C CA . ARG A 1 77 ? -14.040 9.886 -5.708 1.00 45.78 77 ARG A CA 1
ATOM 585 C C . ARG A 1 77 ? -13.827 8.681 -6.621 1.00 45.78 77 ARG A C 1
ATOM 587 O O . ARG A 1 77 ? -12.720 8.476 -7.112 1.00 45.78 77 ARG A O 1
ATOM 594 N N . ARG A 1 78 ? -14.866 7.863 -6.785 1.00 45.22 78 ARG A N 1
ATOM 595 C CA . ARG A 1 78 ? -14.922 6.850 -7.841 1.00 45.22 78 ARG A CA 1
ATOM 596 C C . ARG A 1 78 ? -15.064 7.608 -9.166 1.00 45.22 78 ARG A C 1
ATOM 598 O O . ARG A 1 78 ? -15.983 8.416 -9.282 1.00 45.22 78 ARG A O 1
ATOM 605 N N . HIS A 1 79 ? -14.114 7.416 -10.077 1.00 42.28 79 HIS A N 1
ATOM 606 C CA . HIS A 1 79 ? -14.240 7.797 -11.483 1.00 42.28 79 HIS A CA 1
ATOM 607 C C . HIS A 1 79 ? -14.714 6.586 -12.275 1.00 42.28 79 HIS A C 1
ATOM 609 O O . HIS A 1 79 ? -14.285 5.468 -11.907 1.00 42.28 79 HIS A O 1
#

Organism: NCBI:txid1631249

pLDDT: mean 76.15, std 13.14, range [42.28, 95.06]